Protein AF-A0AAW5EJX7-F1 (afdb_monomer)

Radius of gyration: 18.9 Å; Cα contacts (8 Å, |Δi|>4): 144; chains: 1; bounding box: 43×37×49 Å

Solvent-accessible surface area (backbone atoms only — not comparable to full-atom values): 7940 Å² total; per-residue (Å²): 114,69,68,69,36,50,54,50,26,53,48,35,67,78,72,42,76,84,73,61,30,37,27,33,76,51,91,98,44,72,47,83,70,46,49,65,70,57,54,54,20,40,54,75,70,67,54,94,73,79,66,63,44,72,47,91,62,56,75,65,59,53,53,48,51,51,51,51,54,60,69,68,42,93,81,65,39,64,53,58,49,21,50,54,54,50,51,50,31,65,76,67,71,45,52,67,61,57,49,14,64,74,72,74,48,54,46,66,57,53,53,56,36,46,50,52,75,74,47,57,72,70,58,40,52,33,37,51,70,65,77,37,73,98,115

Nearest PDB structures (foldseek):
  6t1f-assembly2_D  TM=6.715E-01  e=6.940E-10  Caulobacter vibrioides NA1000
  7o0n-assembly1_B  TM=4.732E-01  e=3.198E-11  Myxococcus xanthus DK 1622
  7bnk-assembly1_B  TM=4.693E-01  e=6.618E-11  Myxococcus xanthus DK 1622
  7bnr-assembly1_A  TM=4.696E-01  e=1.370E-10  Myxococcus xanthus DK 1622
  6sdk-assembly1_B  TM=4.792E-01  e=5.867E-10  Bacillus subtilis subsp. subtilis str. 168

Organism: Campylobacter jejuni (NCBI:txid197)

Secondary structure (DSSP, 8-state):
-HHHHHHHHHHHHHH--SSPEEEEEETTEEEEEE-HHHHHHHHHTT-S---EEEE-S-HHHHHHHHHHHHHT-TT--HHHHHHHHHHHHHHHT--HHHHHHHTT--HHHHHHHHHGGGS-HHHHHHHHTTSS---

pLDDT: mean 80.51, std 9.1, range [55.78, 93.25]

Mean predicted aligned error: 12.68 Å

InterPro domains:
  IPR003115 ParB-like, N-terminal domain [PF02195] (1-71)
  IPR003115 ParB-like, N-terminal domain [SM00470] (1-71)
  IPR004437 ParB/RepB/Spo0J partition protein [TIGR00180] (2-133)
  IPR036086 ParB/Sulfiredoxin superfamily [SSF110849] (2-116)
  IPR041468 ParB/Spo0J, HTH domain [PF17762] (74-135)
  IPR050336 Chromosome-partitioning and nucleoid occlusion protein [PTHR33375] (1-134)

Structure (mmCIF, N/CA/C/O backbone):
data_AF-A0AAW5EJX7-F1
#
_entry.id   AF-A0AAW5EJX7-F1
#
loop_
_atom_site.group_PDB
_atom_site.id
_atom_site.type_symbol
_atom_site.label_atom_id
_atom_site.label_alt_id
_atom_site.label_comp_id
_atom_site.label_asym_id
_atom_site.label_entity_id
_atom_site.label_seq_id
_atom_site.pdbx_PDB_ins_code
_atom_site.Cartn_x
_atom_site.Cartn_y
_atom_site.Cartn_z
_atom_site.occupancy
_atom_site.B_iso_or_equiv
_atom_site.auth_seq_id
_atom_site.auth_comp_id
_atom_site.auth_asym_id
_atom_site.auth_atom_id
_atom_site.pdbx_PDB_model_num
ATOM 1 N N . ASP A 1 1 ? -9.937 -12.863 5.102 1.00 69.69 1 ASP A N 1
ATOM 2 C CA . ASP A 1 1 ? -10.442 -13.929 5.990 1.00 69.69 1 ASP A CA 1
ATOM 3 C C . ASP A 1 1 ? -11.503 -13.422 6.941 1.00 69.69 1 ASP A C 1
ATOM 5 O O . ASP A 1 1 ? -11.196 -12.678 7.867 1.00 69.69 1 ASP A O 1
ATOM 9 N N . GLU A 1 2 ? -12.754 -13.807 6.695 1.00 76.56 2 GLU A N 1
ATOM 10 C CA . GLU A 1 2 ? -13.899 -13.465 7.551 1.00 76.56 2 GLU A CA 1
ATOM 11 C C . GLU A 1 2 ? -13.805 -14.096 8.946 1.00 76.56 2 GLU A C 1
ATOM 13 O O . GLU A 1 2 ? -14.160 -13.452 9.928 1.00 76.56 2 GLU A O 1
ATOM 18 N N . ALA A 1 3 ? -13.266 -15.315 9.064 1.00 82.19 3 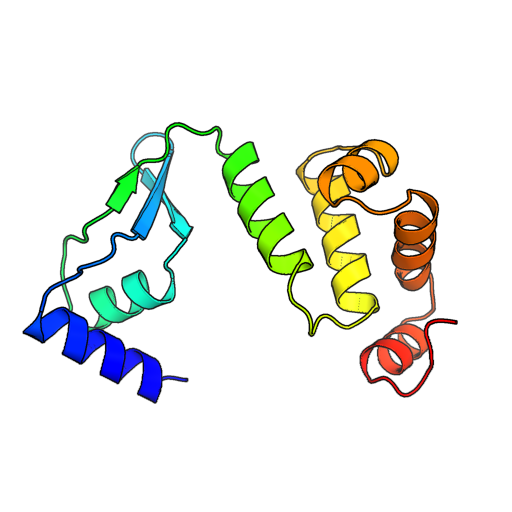ALA A N 1
ATOM 19 C CA . ALA A 1 3 ? -13.111 -15.998 10.352 1.00 82.19 3 ALA A CA 1
ATOM 20 C C . ALA A 1 3 ? -12.251 -15.182 11.336 1.00 82.19 3 ALA A C 1
ATOM 22 O O . ALA A 1 3 ? -12.686 -14.867 12.442 1.00 82.19 3 ALA A O 1
ATOM 23 N N . ALA A 1 4 ? -11.081 -14.725 10.881 1.00 81.81 4 ALA A N 1
ATOM 24 C CA . ALA A 1 4 ? -10.172 -13.894 11.671 1.00 81.81 4 ALA A CA 1
ATOM 25 C C . ALA A 1 4 ? -10.715 -12.474 11.941 1.00 81.81 4 ALA A C 1
ATOM 27 O O . ALA A 1 4 ? -10.196 -11.756 12.795 1.00 81.81 4 ALA A O 1
ATOM 28 N N . LEU A 1 5 ? -11.720 -12.024 11.184 1.00 86.12 5 LEU A N 1
ATOM 29 C CA . LEU A 1 5 ? -12.408 -10.755 11.424 1.00 86.12 5 LEU A CA 1
ATOM 30 C C . LEU A 1 5 ? -13.489 -10.915 12.506 1.00 86.12 5 LEU A C 1
ATOM 32 O O . LEU A 1 5 ? -13.604 -10.058 13.380 1.00 86.12 5 LEU A O 1
ATOM 36 N N . ASN A 1 6 ? -14.223 -12.030 12.485 1.00 85.75 6 ASN A N 1
ATOM 37 C CA . ASN A 1 6 ? -15.228 -12.374 13.493 1.00 85.75 6 ASN A CA 1
ATOM 38 C C . ASN A 1 6 ? -14.605 -12.660 14.864 1.00 85.75 6 ASN A C 1
ATOM 40 O O . ASN A 1 6 ? -15.137 -12.215 15.879 1.00 85.75 6 ASN A O 1
ATOM 44 N N . GLU A 1 7 ? -13.452 -13.330 14.916 1.00 86.12 7 GLU A N 1
ATOM 45 C CA . GLU A 1 7 ? -12.694 -13.490 16.166 1.00 86.12 7 GLU A CA 1
ATOM 46 C C . GLU A 1 7 ? -12.286 -12.138 16.760 1.00 86.12 7 GLU A C 1
ATOM 48 O O . GLU A 1 7 ? -12.462 -11.900 17.956 1.00 86.12 7 GLU A O 1
ATOM 53 N N . LEU A 1 8 ? -11.808 -11.217 15.916 1.00 85.12 8 LEU A N 1
ATOM 54 C CA . LEU A 1 8 ? -11.455 -9.866 16.345 1.00 85.12 8 LEU A CA 1
ATOM 55 C C . LEU A 1 8 ? -12.686 -9.092 16.841 1.00 85.12 8 LEU A C 1
ATOM 57 O O . LEU A 1 8 ? -12.601 -8.400 17.852 1.00 85.12 8 LEU A O 1
ATOM 61 N N . ALA A 1 9 ? -13.835 -9.231 16.175 1.00 87.31 9 ALA A N 1
ATOM 62 C CA . ALA A 1 9 ? -15.093 -8.635 16.621 1.00 87.31 9 ALA A CA 1
ATOM 63 C C . ALA A 1 9 ? -15.524 -9.183 17.992 1.00 87.31 9 ALA A C 1
ATOM 65 O O . ALA A 1 9 ? -15.842 -8.409 18.892 1.00 87.31 9 ALA A O 1
ATOM 66 N N . ASN A 1 10 ? -15.456 -10.499 18.200 1.00 88.00 10 ASN A N 1
ATOM 67 C CA . ASN A 1 10 ? -15.764 -11.110 19.495 1.00 88.00 10 ASN A CA 1
ATOM 68 C C . ASN A 1 10 ? -14.811 -10.621 20.595 1.00 88.00 10 ASN A C 1
ATOM 70 O O . ASN A 1 10 ? -15.260 -10.250 21.676 1.00 88.00 10 ASN A O 1
ATOM 74 N N . SER A 1 11 ? -13.514 -10.516 20.301 1.00 87.31 11 SER A N 1
ATOM 75 C CA . SER A 1 11 ? -12.527 -9.961 21.234 1.00 87.31 11 SER A CA 1
ATOM 76 C C . SER A 1 11 ? -12.827 -8.499 21.605 1.00 87.31 11 SER A C 1
ATOM 78 O O . SER A 1 11 ? -12.822 -8.144 22.784 1.00 87.31 11 SER A O 1
ATOM 80 N N . ILE A 1 12 ? -13.175 -7.658 20.621 1.00 86.56 12 ILE A N 1
ATOM 81 C CA . ILE A 1 12 ? -13.560 -6.250 20.837 1.00 86.56 12 ILE A CA 1
ATOM 82 C C . ILE A 1 12 ? -14.877 -6.134 21.622 1.00 86.56 12 ILE A C 1
ATOM 84 O O . ILE A 1 12 ? -15.093 -5.144 22.329 1.00 86.56 12 ILE A O 1
ATOM 88 N N . LYS A 1 13 ? -15.776 -7.114 21.501 1.00 85.62 13 LYS A N 1
ATOM 89 C CA . LYS A 1 13 ? -17.028 -7.168 22.261 1.00 85.62 13 LYS A CA 1
ATOM 90 C C . LYS A 1 13 ? -16.778 -7.460 23.742 1.00 85.62 13 LYS A C 1
ATOM 92 O O . LYS A 1 13 ? -17.343 -6.760 24.575 1.00 85.62 13 LYS A O 1
ATOM 97 N N . GLU A 1 14 ? -15.925 -8.438 24.043 1.00 83.75 14 GLU A N 1
ATOM 98 C CA . GLU A 1 14 ? -15.617 -8.883 25.411 1.00 83.75 14 GLU A CA 1
ATOM 99 C C . GLU A 1 14 ? -14.707 -7.904 26.166 1.00 83.75 14 GLU A C 1
ATOM 101 O O . GLU A 1 14 ? -14.970 -7.559 27.316 1.00 83.75 14 GLU A O 1
ATOM 106 N N . HIS A 1 15 ? -13.640 -7.423 25.523 1.00 80.88 15 HIS A N 1
ATOM 107 C CA . HIS A 1 15 ? -12.594 -6.635 26.189 1.00 80.88 15 HIS A CA 1
ATOM 108 C C . HIS A 1 15 ? -12.574 -5.157 25.788 1.00 80.88 15 HIS A C 1
ATOM 110 O O . HIS A 1 15 ? -11.797 -4.373 26.333 1.00 80.88 15 HIS A O 1
ATOM 116 N N . GLY A 1 16 ? -13.426 -4.754 24.844 1.00 80.25 16 GLY A N 1
ATOM 117 C CA . GLY A 1 16 ? -13.366 -3.425 24.248 1.00 80.25 16 GLY A CA 1
ATOM 118 C C . GLY A 1 16 ? -12.223 -3.282 23.239 1.00 80.25 16 GLY A C 1
ATOM 119 O O . GLY A 1 16 ? -11.405 -4.178 23.026 1.00 80.25 16 GLY A O 1
ATOM 120 N N . LEU A 1 17 ? -12.170 -2.126 22.573 1.00 81.69 17 LEU A N 1
ATOM 121 C CA . LEU A 1 17 ? -11.086 -1.819 21.646 1.00 81.69 17 LEU A CA 1
ATOM 122 C C . LEU A 1 17 ? -9.871 -1.313 22.434 1.00 81.69 17 LEU A C 1
ATOM 124 O O . LEU A 1 17 ? -9.788 -0.131 22.752 1.00 81.69 17 LEU A O 1
ATOM 128 N N . ILE A 1 18 ? -8.937 -2.214 22.739 1.00 76.56 18 ILE A N 1
ATOM 129 C CA . ILE A 1 18 ? -7.720 -1.892 23.506 1.00 76.56 18 ILE A CA 1
ATOM 130 C C . ILE A 1 18 ? -6.790 -0.979 22.701 1.00 76.56 18 ILE A C 1
ATOM 132 O O . ILE A 1 18 ? -6.240 -0.019 23.235 1.00 76.56 18 ILE A O 1
ATOM 136 N N . GLN A 1 19 ? -6.615 -1.275 21.407 1.00 71.00 19 GLN A N 1
ATOM 137 C CA . GLN A 1 19 ? -5.755 -0.488 20.530 1.00 71.00 19 GLN A CA 1
ATOM 138 C C . GLN A 1 19 ? -6.597 0.379 19.581 1.00 71.00 19 GLN A C 1
ATOM 140 O O . GLN A 1 19 ? -7.274 -0.175 18.708 1.00 71.00 19 GLN A O 1
ATOM 145 N N . PRO A 1 20 ? -6.550 1.715 19.713 1.00 79.12 20 PRO A N 1
ATOM 146 C CA . PRO A 1 20 ? -7.306 2.623 18.856 1.00 79.12 20 PRO A CA 1
ATOM 147 C C . PRO A 1 20 ? -6.904 2.527 17.381 1.00 79.12 20 PRO A C 1
ATOM 149 O O . PRO A 1 20 ? -5.820 2.049 17.028 1.00 79.12 20 PRO A O 1
ATOM 152 N N . ILE A 1 21 ? -7.805 2.986 16.512 1.00 83.25 21 ILE A N 1
ATOM 153 C CA . ILE A 1 21 ? -7.503 3.225 15.095 1.00 83.25 21 ILE A CA 1
ATOM 154 C C . ILE A 1 21 ? -6.796 4.572 14.924 1.00 83.25 21 ILE A C 1
ATOM 156 O O . ILE A 1 21 ? -6.927 5.452 15.772 1.00 83.25 21 ILE A O 1
ATOM 160 N N . ILE A 1 22 ? -6.054 4.747 13.834 1.00 79.38 22 ILE A N 1
ATOM 161 C CA . ILE A 1 22 ? -5.433 6.034 13.507 1.00 79.38 22 ILE A CA 1
ATOM 162 C C . ILE A 1 22 ? -6.256 6.672 12.403 1.00 79.38 22 ILE A C 1
ATOM 164 O O . ILE A 1 22 ? -6.482 6.058 11.355 1.00 79.38 22 ILE A O 1
ATOM 168 N N . VAL A 1 23 ? -6.699 7.898 12.645 1.00 81.50 23 VAL A N 1
ATOM 169 C CA . VAL A 1 23 ? -7.473 8.684 11.694 1.00 81.50 23 VAL A CA 1
ATOM 170 C C . VAL A 1 23 ? -6.832 10.043 11.484 1.00 81.50 23 VAL A C 1
ATOM 172 O O . VAL A 1 23 ? -6.131 10.561 12.349 1.00 81.50 23 VAL A O 1
ATOM 175 N N . LEU A 1 24 ? -7.103 10.637 10.336 1.00 79.44 24 LEU A N 1
ATOM 176 C CA 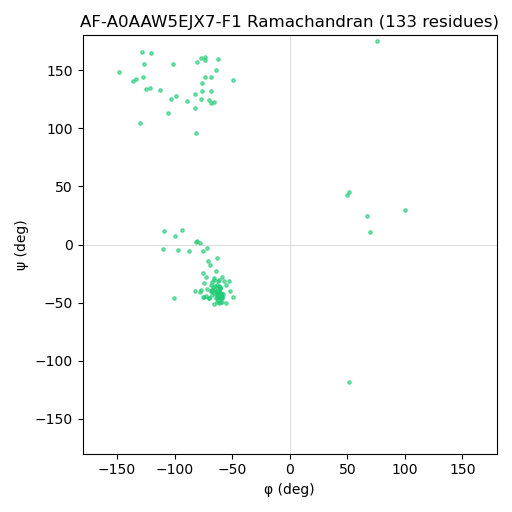. LEU A 1 24 ? -6.731 12.003 10.022 1.00 79.44 24 LEU A CA 1
ATOM 177 C C . LEU A 1 24 ? -7.981 12.856 9.894 1.00 79.44 24 LEU A C 1
ATOM 179 O O . LEU A 1 24 ? -8.928 12.470 9.209 1.00 79.44 24 LEU A O 1
ATOM 183 N N . LYS A 1 25 ? -7.979 14.023 10.534 1.00 80.00 25 LYS A N 1
ATOM 184 C CA . LYS A 1 25 ? -9.075 14.979 10.414 1.00 80.00 25 LYS A CA 1
ATOM 185 C C . LYS A 1 25 ? -8.980 15.724 9.082 1.00 80.00 25 LYS A C 1
ATOM 187 O O . LYS A 1 25 ? -7.968 16.353 8.792 1.00 80.00 25 LYS A O 1
ATOM 192 N N . LYS A 1 26 ? -10.055 15.689 8.295 1.00 79.12 26 LYS A N 1
ATOM 193 C CA . LYS A 1 26 ? -10.210 16.448 7.050 1.00 79.12 26 LYS A CA 1
ATOM 194 C C . LYS A 1 26 ? -11.546 17.175 7.062 1.00 79.12 26 LYS A C 1
ATOM 196 O O . LYS A 1 26 ? -12.593 16.561 6.845 1.00 79.12 26 LYS A O 1
ATOM 201 N N . ASN A 1 27 ? -11.503 18.486 7.290 1.00 82.50 27 ASN A N 1
ATOM 202 C CA . ASN A 1 27 ? -12.691 19.324 7.479 1.00 82.50 27 ASN A CA 1
ATOM 203 C C . ASN A 1 27 ? -13.615 18.716 8.561 1.00 82.50 27 ASN A C 1
ATOM 205 O O . ASN A 1 27 ? -13.168 18.525 9.695 1.00 82.50 27 ASN A O 1
ATOM 209 N N . ASP A 1 28 ? -14.847 18.352 8.188 1.00 85.69 28 ASP A N 1
ATOM 210 C CA . ASP A 1 28 ? -15.860 17.712 9.046 1.00 85.69 28 ASP A CA 1
ATOM 211 C C . ASP A 1 28 ? -15.858 16.173 8.972 1.00 85.69 28 ASP A C 1
ATOM 213 O O . ASP A 1 28 ? -16.790 15.512 9.425 1.00 85.69 28 ASP A O 1
ATOM 217 N N . SER A 1 29 ? -14.821 15.576 8.383 1.00 85.81 29 SER A N 1
ATOM 218 C CA . SER A 1 29 ? -14.706 14.128 8.190 1.00 85.81 29 SER A CA 1
ATOM 219 C C . SER A 1 29 ? -13.376 13.578 8.703 1.00 85.81 29 SER A C 1
ATOM 221 O O . SER A 1 29 ? -12.426 14.323 8.955 1.00 85.81 29 SER A O 1
ATOM 223 N N . PHE A 1 30 ? -13.303 12.256 8.847 1.00 83.62 30 PHE A N 1
ATOM 224 C CA . PHE A 1 30 ? -12.087 11.548 9.229 1.00 83.62 30 PHE A CA 1
ATOM 225 C C . PHE A 1 30 ? -11.704 10.533 8.158 1.00 83.62 30 PHE A C 1
ATOM 227 O O . PHE A 1 30 ? -12.544 9.769 7.684 1.00 83.62 30 PHE A O 1
ATOM 234 N N . ILE A 1 31 ? -10.424 10.506 7.802 1.00 81.75 31 ILE A N 1
ATOM 235 C CA . ILE A 1 31 ? -9.848 9.503 6.909 1.00 81.75 31 ILE A CA 1
ATOM 236 C C . ILE A 1 31 ? -9.161 8.449 7.766 1.00 81.75 31 ILE A C 1
ATOM 238 O O . ILE A 1 31 ? -8.330 8.781 8.609 1.00 81.75 31 ILE A O 1
ATOM 242 N N . LEU A 1 32 ? -9.489 7.177 7.549 1.00 81.44 32 LEU A N 1
ATOM 243 C CA . LEU A 1 32 ? -8.789 6.070 8.190 1.00 81.44 32 LEU A CA 1
ATOM 244 C C . LEU A 1 32 ? -7.372 5.955 7.614 1.00 81.44 32 LEU A C 1
ATOM 246 O O . LEU A 1 32 ? -7.205 5.790 6.409 1.00 81.44 32 LEU A O 1
ATOM 250 N N . VAL A 1 33 ? -6.372 6.000 8.489 1.00 76.94 33 VAL A N 1
ATOM 251 C CA . VAL A 1 33 ? -4.956 5.843 8.130 1.00 76.94 33 VAL A CA 1
ATOM 252 C C . VAL A 1 33 ? -4.487 4.429 8.438 1.00 76.94 33 VAL A C 1
ATOM 254 O O . VAL A 1 33 ? -3.851 3.793 7.608 1.00 76.94 33 VAL A O 1
ATOM 257 N N . ALA A 1 34 ? -4.830 3.914 9.622 1.00 74.56 34 ALA A N 1
ATOM 258 C CA . ALA A 1 34 ? -4.439 2.574 10.040 1.00 74.56 34 ALA A CA 1
ATOM 259 C C . ALA A 1 34 ? -5.491 1.931 10.947 1.00 74.56 34 ALA A C 1
ATOM 261 O O . ALA A 1 34 ? -6.158 2.597 11.743 1.00 74.56 34 ALA A O 1
ATOM 262 N N . GLY A 1 35 ? -5.595 0.602 10.862 1.00 84.00 35 GLY A N 1
ATOM 263 C CA . GLY A 1 35 ? -6.526 -0.186 11.673 1.00 84.00 35 GLY A CA 1
ATOM 264 C C . GLY A 1 35 ? -7.813 -0.594 10.954 1.00 84.00 35 GLY A C 1
ATOM 265 O O . GLY A 1 35 ? -8.833 -0.795 11.609 1.00 84.00 35 GLY A O 1
ATOM 266 N N . GLU A 1 36 ? -7.775 -0.777 9.632 1.00 85.88 36 GLU A N 1
ATOM 267 C CA . GLU A 1 36 ? -8.930 -1.187 8.814 1.00 85.88 36 GLU A CA 1
ATOM 268 C C . GLU A 1 36 ? -9.669 -2.411 9.372 1.00 85.88 36 GLU A C 1
ATOM 270 O O . GLU A 1 36 ? -10.893 -2.404 9.492 1.00 85.88 36 GLU A O 1
ATOM 275 N N . ARG A 1 37 ? -8.934 -3.447 9.793 1.00 89.38 37 ARG A N 1
ATOM 276 C CA . ARG A 1 37 ? -9.533 -4.658 10.378 1.00 89.38 37 ARG A CA 1
ATOM 277 C C . ARG A 1 37 ? -10.315 -4.366 11.659 1.00 89.38 37 ARG A C 1
ATOM 279 O O . ARG A 1 37 ? -11.353 -4.980 11.880 1.00 89.38 37 ARG A O 1
ATOM 286 N N . ARG A 1 38 ? -9.846 -3.421 12.483 1.00 88.38 38 ARG A N 1
ATOM 287 C CA . ARG A 1 38 ? -10.550 -2.987 13.699 1.00 88.38 38 ARG A CA 1
ATOM 288 C C . ARG A 1 38 ? -11.795 -2.205 13.328 1.00 88.38 38 ARG A C 1
ATOM 290 O O . ARG A 1 38 ? -12.854 -2.517 13.854 1.00 88.38 38 ARG A O 1
ATOM 297 N N . LEU A 1 39 ? -11.700 -1.263 12.386 1.00 89.00 39 LEU A N 1
ATOM 298 C CA . LEU A 1 39 ? -12.865 -0.516 11.908 1.00 89.00 39 LEU A CA 1
ATOM 299 C C . LEU A 1 39 ? -13.956 -1.470 11.402 1.00 89.00 39 LEU A C 1
ATOM 301 O O . LEU A 1 39 ? -15.084 -1.409 11.882 1.00 89.00 39 LEU A O 1
ATOM 305 N N . ARG A 1 40 ? -13.598 -2.420 10.529 1.00 89.00 40 ARG A N 1
ATOM 306 C CA . ARG A 1 40 ? -14.524 -3.439 10.010 1.00 89.00 40 ARG A CA 1
ATOM 307 C C . ARG A 1 40 ? -15.105 -4.328 11.113 1.00 89.00 40 ARG A C 1
ATOM 309 O O . ARG A 1 40 ? -16.311 -4.540 11.149 1.00 89.00 40 ARG A O 1
ATOM 316 N N . ALA A 1 41 ? -14.286 -4.811 12.047 1.00 89.06 41 ALA A N 1
ATOM 317 C CA . ALA A 1 41 ? -14.772 -5.604 13.180 1.00 89.06 41 ALA A CA 1
ATOM 318 C C . ALA A 1 41 ? -15.754 -4.811 14.063 1.00 89.06 41 ALA A C 1
ATOM 320 O O . ALA A 1 41 ? -16.743 -5.354 14.543 1.00 89.06 41 ALA A O 1
ATOM 321 N N . THR A 1 42 ? -15.523 -3.509 14.235 1.00 88.69 42 THR A N 1
ATOM 322 C CA . THR A 1 42 ? -16.402 -2.637 15.027 1.00 88.69 42 THR A CA 1
ATOM 323 C C . THR A 1 42 ? -17.712 -2.321 14.290 1.00 88.69 42 THR A C 1
ATOM 325 O O . THR A 1 42 ? -18.760 -2.235 14.928 1.00 88.69 42 THR A O 1
ATOM 328 N N . GLN A 1 43 ? -17.673 -2.229 12.954 1.00 87.31 43 GLN A N 1
ATOM 329 C CA . GLN A 1 43 ? -18.862 -2.121 12.097 1.00 87.31 43 GLN A CA 1
ATOM 330 C C . GLN A 1 43 ? -19.740 -3.376 12.176 1.00 87.31 43 GLN A C 1
ATOM 332 O O . GLN A 1 43 ? -20.955 -3.254 12.284 1.00 87.31 43 GLN A O 1
ATOM 337 N N . ILE A 1 44 ? -19.140 -4.573 12.196 1.00 87.81 44 ILE A N 1
ATOM 338 C CA . ILE A 1 44 ? -19.872 -5.843 12.371 1.00 87.81 44 ILE A CA 1
ATOM 339 C C . ILE A 1 44 ? -20.615 -5.877 13.712 1.00 87.81 44 ILE A C 1
ATOM 341 O O . ILE A 1 44 ? -21.728 -6.387 13.797 1.00 87.81 44 ILE A O 1
ATOM 345 N N . LEU A 1 45 ? -20.023 -5.298 14.759 1.00 86.75 45 LEU A N 1
ATOM 346 C CA . LEU A 1 45 ? -20.648 -5.179 16.078 1.00 86.75 45 LEU A CA 1
ATOM 347 C C . LEU A 1 45 ? -21.732 -4.090 16.151 1.00 86.75 45 LEU A C 1
ATOM 349 O O . LEU A 1 45 ? -22.360 -3.952 17.200 1.00 86.75 45 LEU A O 1
ATOM 353 N N . GLY A 1 46 ? -21.927 -3.298 15.092 1.00 87.25 46 GLY A N 1
ATOM 354 C CA . GLY A 1 46 ? -22.920 -2.224 15.047 1.00 87.25 46 GLY A CA 1
ATOM 355 C C . GLY A 1 46 ? -22.631 -1.058 15.995 1.00 87.25 46 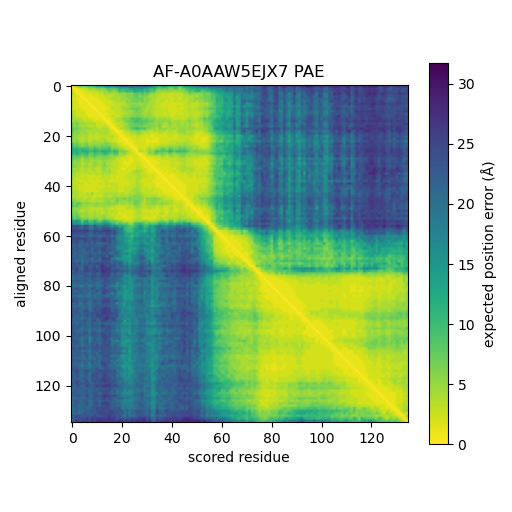GLY A C 1
ATOM 356 O O . GLY A 1 46 ? -23.565 -0.379 16.415 1.00 87.25 46 GLY A O 1
ATOM 357 N N . LYS A 1 47 ? -21.368 -0.820 16.382 1.00 84.56 47 LYS A N 1
ATOM 358 C CA . LYS A 1 47 ? -21.050 0.334 17.238 1.00 84.56 47 LYS A CA 1
ATOM 359 C C . LYS A 1 47 ? -21.054 1.623 16.422 1.00 84.56 47 LYS A C 1
ATOM 361 O O . LYS A 1 47 ? -20.385 1.710 15.397 1.00 84.56 47 LYS A O 1
ATOM 366 N N . GLU A 1 48 ? -21.729 2.642 16.945 1.00 82.94 48 GLU A N 1
ATOM 367 C CA . GLU A 1 48 ? -21.761 3.984 16.347 1.00 82.94 48 GLU A CA 1
ATOM 368 C C . GLU A 1 48 ? -20.438 4.743 16.524 1.00 82.94 48 GLU A C 1
ATOM 370 O O . GLU A 1 48 ? -20.081 5.571 15.693 1.00 82.94 48 GLU A O 1
ATOM 375 N N . ASN A 1 49 ? -19.688 4.438 17.589 1.00 84.56 49 ASN A N 1
ATOM 376 C CA . ASN A 1 49 ? -18.452 5.130 17.946 1.00 84.56 49 ASN A CA 1
ATOM 377 C C . ASN A 1 49 ? -17.293 4.143 18.139 1.00 84.56 49 ASN A C 1
ATOM 379 O O . ASN A 1 49 ? -17.469 3.044 18.675 1.00 84.56 49 ASN A O 1
ATOM 383 N N . ILE A 1 50 ? -16.089 4.564 17.746 1.00 88.00 50 ILE A N 1
ATOM 384 C CA . ILE A 1 50 ? -14.850 3.791 17.864 1.00 88.00 50 ILE A CA 1
ATOM 385 C C . ILE A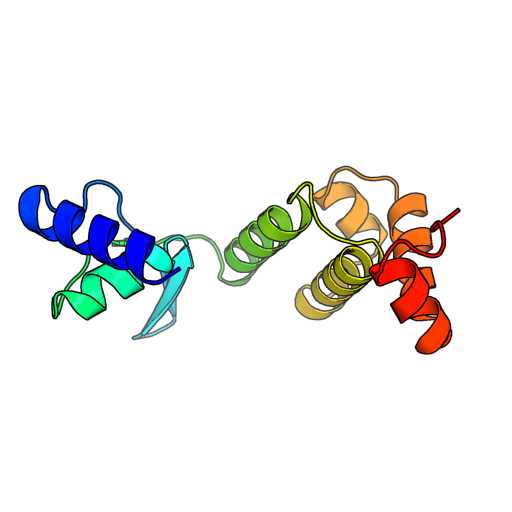 1 50 ? -13.729 4.668 18.430 1.00 88.00 50 ILE A C 1
ATOM 387 O O . ILE A 1 50 ? -13.632 5.851 18.108 1.00 88.00 50 ILE A O 1
ATOM 391 N N . LEU A 1 51 ? -12.876 4.090 19.278 1.00 84.25 51 LEU A N 1
ATOM 392 C CA . LEU A 1 51 ? -11.711 4.785 19.820 1.00 84.25 51 LEU A CA 1
ATOM 393 C C . LEU A 1 51 ? -10.691 5.035 18.698 1.00 84.25 51 LEU A C 1
ATOM 395 O O . LEU A 1 51 ? -10.211 4.088 18.068 1.00 84.25 51 LEU A O 1
ATOM 399 N N . ALA A 1 52 ? -10.347 6.301 18.474 1.00 83.44 52 ALA A N 1
ATOM 400 C CA . ALA A 1 52 ? -9.434 6.717 17.421 1.00 83.44 52 ALA A CA 1
ATOM 401 C C . ALA A 1 52 ? -8.436 7.764 17.929 1.00 83.44 52 ALA A C 1
ATOM 403 O O . ALA A 1 52 ? -8.807 8.672 18.671 1.00 83.44 52 ALA A O 1
ATOM 404 N N . PHE A 1 53 ? -7.183 7.658 17.492 1.00 78.62 53 PHE A N 1
ATOM 405 C CA . PHE A 1 53 ? -6.217 8.745 17.581 1.00 78.62 53 PHE A CA 1
ATOM 406 C C . PHE A 1 53 ? -6.304 9.595 16.322 1.00 78.62 53 PHE A C 1
ATOM 408 O O . PHE A 1 53 ? -6.142 9.083 15.212 1.00 78.62 53 PHE A O 1
ATOM 415 N N . VAL A 1 54 ? -6.543 10.891 16.508 1.00 77.12 54 VAL A N 1
ATOM 416 C CA . VAL A 1 54 ? -6.449 11.874 15.432 1.00 77.12 54 VAL A CA 1
ATOM 417 C C . VAL A 1 54 ? -4.981 12.245 15.289 1.00 77.12 54 VAL A C 1
ATOM 419 O O . VAL A 1 54 ? -4.372 12.732 16.236 1.00 77.12 54 VAL A O 1
ATOM 422 N N . SER A 1 55 ? -4.401 11.958 14.132 1.00 67.06 55 SER A N 1
ATOM 423 C CA . SER A 1 55 ? -3.042 12.376 13.827 1.00 67.06 55 SER A CA 1
ATOM 424 C C . SER A 1 55 ? -3.038 13.823 13.338 1.00 67.06 55 SER A 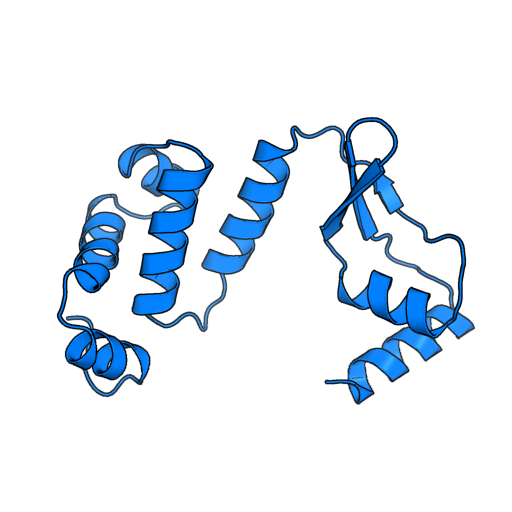C 1
ATOM 426 O O . SER A 1 55 ? -3.776 14.163 12.413 1.00 67.06 55 SER A O 1
ATOM 428 N N . ASP A 1 56 ? -2.173 14.641 13.939 1.00 60.66 56 ASP A N 1
ATOM 429 C CA . ASP A 1 56 ? -1.895 16.030 13.538 1.00 60.66 56 ASP A CA 1
ATOM 430 C C . ASP A 1 56 ? -0.924 16.125 12.346 1.00 60.66 56 ASP A C 1
ATOM 432 O O . ASP A 1 56 ? -0.499 17.209 11.953 1.00 60.66 56 ASP A O 1
ATOM 436 N N . SER A 1 57 ? -0.509 14.982 11.793 1.00 55.78 57 SER A N 1
ATOM 437 C CA . SER A 1 57 ? 0.399 14.932 10.646 1.00 55.78 57 SER A CA 1
ATOM 438 C C . SER A 1 57 ? -0.358 15.283 9.366 1.00 55.78 57 SER A C 1
ATOM 440 O O . SER A 1 57 ? -1.475 14.810 9.184 1.00 55.78 57 SER A O 1
ATOM 442 N N . ASP A 1 58 ? 0.242 16.066 8.464 1.00 62.06 58 ASP A N 1
ATOM 443 C CA . ASP A 1 58 ? -0.356 16.388 7.161 1.00 62.06 58 ASP A CA 1
ATOM 444 C C . ASP A 1 58 ? -0.857 15.125 6.431 1.00 62.06 58 ASP A C 1
ATOM 446 O O . ASP A 1 58 ? -0.209 14.076 6.450 1.00 62.06 58 ASP A O 1
ATOM 450 N N . GLU A 1 59 ? -2.006 15.221 5.750 1.00 57.28 59 GLU A N 1
ATOM 451 C CA . GLU A 1 59 ? -2.644 14.110 5.013 1.00 57.28 59 GLU A CA 1
ATOM 452 C C . GLU A 1 59 ? -1.695 13.431 4.016 1.00 57.28 59 GLU A C 1
ATOM 454 O O . GLU A 1 59 ? -1.775 12.222 3.786 1.00 57.28 59 GLU A O 1
ATOM 459 N N . SER A 1 60 ? -0.765 14.206 3.463 1.00 56.84 60 SER A N 1
ATOM 460 C CA . SER A 1 60 ? 0.343 13.725 2.645 1.00 56.84 60 SER A CA 1
ATOM 461 C C . SER A 1 60 ? 1.262 12.788 3.428 1.00 56.84 60 SER A C 1
ATOM 463 O O . SER A 1 60 ? 1.494 11.667 2.995 1.00 56.84 60 SER A O 1
ATOM 465 N N . LYS A 1 61 ? 1.713 13.188 4.616 1.00 62.16 61 LYS A N 1
ATOM 466 C CA . LYS A 1 61 ? 2.694 12.451 5.421 1.00 62.16 61 LYS A CA 1
ATOM 467 C C . LYS A 1 61 ? 2.159 11.118 5.953 1.00 62.16 61 LYS A C 1
ATOM 469 O O . LYS A 1 61 ? 2.903 10.152 6.08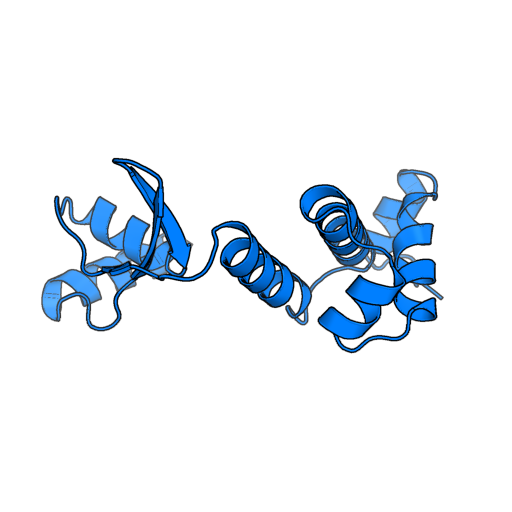1 1.00 62.16 61 LYS A O 1
ATOM 474 N N . LEU A 1 62 ? 0.860 11.028 6.238 1.00 61.91 62 LEU A N 1
ATOM 475 C CA . LEU A 1 62 ? 0.243 9.763 6.660 1.00 61.91 62 LEU A CA 1
ATOM 476 C C . LEU A 1 62 ? -0.002 8.798 5.505 1.00 61.91 62 LEU A C 1
ATOM 478 O O . LEU A 1 62 ? 0.221 7.598 5.670 1.00 61.91 62 LEU A O 1
ATOM 482 N N . ARG A 1 63 ? -0.421 9.295 4.332 1.00 58.94 63 ARG A N 1
ATOM 483 C CA . ARG A 1 63 ? -0.441 8.444 3.135 1.00 58.94 63 ARG A CA 1
ATOM 484 C C . ARG A 1 63 ? 0.970 7.993 2.764 1.00 58.94 63 ARG A C 1
ATOM 486 O O . ARG A 1 63 ? 1.129 6.870 2.300 1.00 58.94 63 ARG A O 1
ATOM 493 N N . GLU A 1 64 ? 1.973 8.841 2.976 1.00 63.59 64 GLU A N 1
ATOM 494 C CA . GLU A 1 64 ? 3.371 8.545 2.663 1.00 63.59 64 GLU A CA 1
ATOM 495 C C . GLU A 1 64 ? 3.840 7.374 3.526 1.00 63.59 64 GLU A C 1
ATOM 497 O O . GLU A 1 64 ? 4.290 6.361 2.999 1.00 63.59 64 GLU A O 1
ATOM 502 N N . LEU A 1 65 ? 3.593 7.445 4.836 1.00 64.94 65 LEU A N 1
ATOM 503 C CA . LEU A 1 65 ? 3.888 6.364 5.776 1.00 64.94 65 LEU A CA 1
ATOM 504 C C . LEU A 1 65 ? 3.160 5.051 5.450 1.00 64.94 65 LEU A C 1
ATOM 506 O O . LEU A 1 65 ? 3.783 3.993 5.501 1.00 64.94 65 LEU A O 1
ATOM 510 N N . ALA A 1 66 ? 1.877 5.097 5.083 1.00 65.31 66 ALA A N 1
ATOM 511 C CA . ALA A 1 66 ? 1.117 3.894 4.725 1.00 65.31 66 ALA A CA 1
ATOM 512 C C . ALA A 1 66 ? 1.627 3.233 3.427 1.00 65.31 66 ALA A C 1
ATOM 514 O O . ALA A 1 66 ? 1.657 2.007 3.309 1.00 65.31 66 ALA A O 1
ATOM 515 N N . LEU A 1 67 ? 2.059 4.033 2.447 1.00 65.56 67 LEU A N 1
ATOM 516 C CA . LEU A 1 67 ? 2.661 3.528 1.210 1.00 65.56 67 LEU A CA 1
ATOM 517 C C . LEU A 1 67 ? 4.070 2.967 1.450 1.00 65.56 67 LEU A C 1
ATOM 519 O O . LEU A 1 67 ? 4.406 1.922 0.893 1.00 65.56 67 LEU A O 1
ATOM 523 N N . ILE A 1 68 ? 4.864 3.603 2.316 1.00 68.12 68 ILE A N 1
ATOM 524 C CA . ILE A 1 68 ? 6.173 3.085 2.739 1.00 68.12 68 ILE A CA 1
ATOM 525 C C . ILE A 1 68 ? 6.015 1.738 3.456 1.00 68.12 68 ILE A C 1
ATOM 527 O O . ILE A 1 68 ? 6.747 0.802 3.139 1.00 68.12 68 ILE A O 1
ATOM 531 N N . GLU A 1 69 ? 5.048 1.605 4.371 1.00 70.25 69 GLU A N 1
ATOM 532 C CA . GLU A 1 69 ? 4.750 0.329 5.041 1.00 70.25 69 GLU A CA 1
ATOM 533 C C . GLU A 1 69 ? 4.386 -0.763 4.022 1.00 70.25 69 GLU A C 1
ATOM 535 O O . GLU A 1 69 ? 4.909 -1.876 4.087 1.00 70.25 69 GLU A O 1
ATOM 540 N N . ASN A 1 70 ? 3.546 -0.435 3.032 1.00 68.56 70 ASN A N 1
ATOM 541 C CA . ASN A 1 70 ? 3.184 -1.371 1.968 1.00 68.56 70 ASN A CA 1
ATOM 542 C C . ASN A 1 70 ? 4.405 -1.842 1.168 1.00 68.56 70 ASN A C 1
ATOM 544 O O . ASN A 1 70 ? 4.518 -3.037 0.910 1.00 68.56 70 ASN A O 1
ATOM 548 N N . ILE A 1 71 ? 5.328 -0.940 0.822 1.00 67.88 71 ILE A N 1
ATOM 549 C CA . ILE A 1 71 ? 6.572 -1.252 0.094 1.00 67.88 71 ILE A CA 1
ATOM 550 C C . ILE A 1 71 ? 7.529 -2.124 0.914 1.00 67.88 71 ILE A C 1
ATOM 552 O O . ILE A 1 71 ? 8.280 -2.914 0.346 1.00 67.88 71 ILE A O 1
ATOM 556 N N . GLN A 1 72 ? 7.517 -1.995 2.241 1.00 66.12 72 GLN A N 1
ATOM 557 C CA . GLN A 1 72 ? 8.359 -2.793 3.136 1.00 66.12 72 GLN A CA 1
ATOM 558 C C . GLN A 1 72 ? 7.830 -4.218 3.365 1.00 66.12 72 GLN A C 1
ATOM 560 O O . GLN A 1 72 ? 8.450 -4.991 4.095 1.00 66.12 72 GLN A O 1
ATOM 565 N N . ARG A 1 73 ? 6.716 -4.608 2.731 1.00 71.19 73 ARG A N 1
ATOM 566 C CA . ARG A 1 73 ? 6.235 -5.992 2.769 1.00 71.19 73 ARG A CA 1
ATOM 567 C C . ARG A 1 73 ? 7.210 -6.925 2.055 1.00 71.19 73 ARG A C 1
ATOM 569 O O . ARG A 1 73 ? 7.443 -6.799 0.857 1.00 71.19 73 ARG A O 1
ATOM 576 N N . GLU A 1 74 ? 7.689 -7.934 2.779 1.00 59.41 74 GLU A N 1
ATOM 577 C CA . GLU A 1 74 ? 8.677 -8.912 2.294 1.00 59.41 74 GLU A CA 1
ATOM 578 C C . GLU A 1 74 ? 8.203 -9.777 1.105 1.00 59.41 74 GLU A C 1
ATOM 580 O O . GLU A 1 74 ? 9.024 -10.432 0.472 1.00 59.41 74 GLU A O 1
ATOM 585 N N . ASN A 1 75 ? 6.908 -9.757 0.763 1.00 66.75 75 ASN A N 1
ATOM 586 C CA . ASN A 1 75 ? 6.303 -10.618 -0.264 1.00 66.75 75 ASN A CA 1
ATOM 587 C C . ASN A 1 75 ? 5.873 -9.889 -1.552 1.00 66.75 75 ASN A C 1
ATOM 589 O O . ASN A 1 75 ? 5.136 -10.473 -2.345 1.00 66.75 75 ASN A O 1
ATOM 593 N N . LEU A 1 76 ? 6.269 -8.631 -1.768 1.00 75.44 76 LEU A N 1
ATOM 594 C CA . LEU A 1 76 ? 5.933 -7.932 -3.015 1.00 75.44 76 LEU A CA 1
ATOM 595 C C . LEU A 1 76 ? 6.668 -8.545 -4.207 1.00 75.44 76 LEU A C 1
ATOM 597 O O . LEU A 1 76 ? 7.890 -8.725 -4.173 1.00 75.44 76 LEU A O 1
ATOM 601 N N . ASN A 1 77 ? 5.937 -8.814 -5.289 1.00 85.62 77 ASN A N 1
ATOM 602 C CA . ASN A 1 77 ? 6.579 -9.196 -6.540 1.00 85.62 77 ASN A CA 1
ATOM 603 C C . ASN A 1 77 ? 7.248 -7.967 -7.206 1.00 85.62 77 ASN A C 1
ATOM 605 O O . ASN A 1 77 ? 6.874 -6.822 -6.927 1.00 85.62 77 ASN A O 1
ATOM 609 N N . PRO A 1 78 ? 8.237 -8.161 -8.102 1.00 86.94 78 PRO A N 1
ATOM 610 C CA . PRO A 1 78 ? 8.969 -7.047 -8.713 1.00 86.94 78 PRO A CA 1
ATOM 611 C C . PRO A 1 78 ? 8.096 -6.025 -9.459 1.00 86.94 78 PRO A C 1
ATOM 613 O O . PRO A 1 78 ? 8.426 -4.841 -9.489 1.00 86.94 78 PRO A O 1
ATOM 616 N N . ILE A 1 79 ? 6.975 -6.461 -10.043 1.00 89.19 79 ILE A N 1
ATOM 617 C CA . ILE A 1 79 ? 6.048 -5.593 -10.782 1.00 89.19 79 ILE A CA 1
ATOM 618 C C . ILE A 1 79 ? 5.171 -4.780 -9.822 1.00 89.19 79 ILE A C 1
ATOM 620 O O . ILE A 1 79 ? 4.964 -3.587 -10.035 1.00 89.19 79 ILE A O 1
ATOM 624 N N . GLU A 1 80 ? 4.691 -5.377 -8.734 1.00 85.12 80 GLU A N 1
ATOM 625 C CA . GLU A 1 80 ? 3.957 -4.682 -7.670 1.00 85.12 80 GLU A CA 1
ATOM 626 C C . GLU A 1 80 ? 4.832 -3.630 -6.988 1.00 85.12 80 GLU A C 1
ATOM 628 O O . GLU A 1 80 ? 4.380 -2.509 -6.739 1.00 85.12 80 GLU A O 1
ATOM 633 N N . LEU A 1 81 ? 6.103 -3.959 -6.742 1.00 86.12 81 LEU A N 1
ATOM 634 C CA . LEU A 1 81 ? 7.078 -3.016 -6.206 1.00 86.12 81 LEU A CA 1
ATOM 635 C C . LEU A 1 81 ? 7.299 -1.839 -7.167 1.00 86.12 81 LEU A C 1
ATOM 637 O O . LEU A 1 81 ? 7.299 -0.685 -6.740 1.00 86.12 81 LEU A O 1
ATOM 641 N N . ALA A 1 82 ? 7.432 -2.115 -8.468 1.00 89.50 82 ALA A N 1
ATOM 642 C CA . ALA A 1 82 ? 7.591 -1.083 -9.487 1.00 89.50 82 ALA A CA 1
ATOM 643 C C . ALA A 1 82 ? 6.374 -0.151 -9.579 1.00 89.50 82 ALA A C 1
ATOM 645 O O . ALA A 1 82 ? 6.544 1.068 -9.639 1.00 89.50 82 ALA A O 1
ATOM 646 N N . ASN A 1 83 ? 5.159 -0.703 -9.540 1.00 87.56 83 ASN A N 1
ATOM 647 C CA . ASN A 1 83 ? 3.930 0.093 -9.497 1.00 87.56 83 ASN A CA 1
ATOM 648 C C . ASN A 1 83 ? 3.859 0.941 -8.221 1.00 87.56 83 ASN A C 1
ATOM 650 O O . ASN A 1 83 ? 3.594 2.134 -8.303 1.00 87.56 83 ASN A O 1
ATOM 654 N N . SER A 1 84 ? 4.224 0.380 -7.066 1.00 84.56 84 SER A N 1
ATOM 655 C CA . SER A 1 84 ? 4.257 1.123 -5.798 1.00 84.56 84 SER A CA 1
ATOM 656 C C . SER A 1 84 ? 5.241 2.302 -5.835 1.00 84.56 84 SER A C 1
ATOM 658 O O . SER A 1 84 ? 4.945 3.382 -5.326 1.00 84.56 84 SER A O 1
ATOM 660 N N . TYR A 1 85 ?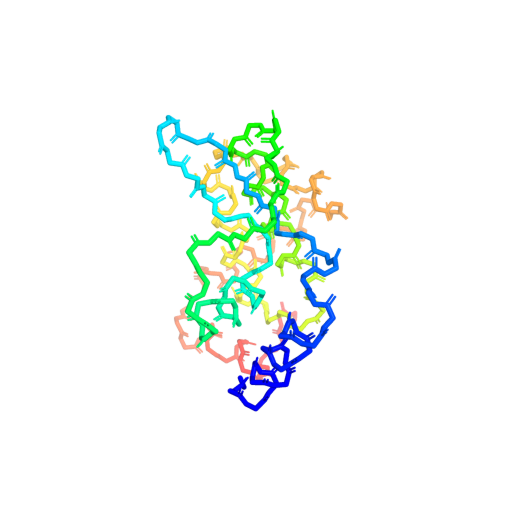 6.409 2.131 -6.466 1.00 86.69 85 TYR A N 1
ATOM 661 C CA . TYR A 1 85 ? 7.365 3.227 -6.675 1.00 86.69 85 TYR A CA 1
ATOM 662 C C . TYR A 1 85 ? 6.817 4.306 -7.605 1.00 86.69 85 TYR A C 1
ATOM 664 O O . TYR A 1 85 ? 7.004 5.493 -7.338 1.00 86.69 85 TYR A O 1
ATOM 672 N N . LYS A 1 86 ? 6.149 3.906 -8.690 1.00 84.94 86 LYS A N 1
ATOM 673 C CA . LYS A 1 86 ? 5.525 4.837 -9.630 1.00 84.94 86 LYS A CA 1
ATOM 674 C C . LYS A 1 86 ? 4.428 5.652 -8.945 1.00 84.94 86 LYS A C 1
ATOM 676 O O . LYS A 1 86 ? 4.450 6.876 -9.041 1.00 84.94 86 LYS A O 1
ATOM 681 N N . ASP A 1 87 ? 3.550 4.992 -8.197 1.00 81.50 87 ASP A N 1
ATOM 682 C CA . ASP A 1 87 ? 2.466 5.640 -7.461 1.00 81.50 87 ASP A CA 1
ATOM 683 C C . ASP A 1 87 ? 3.013 6.647 -6.444 1.00 81.50 87 A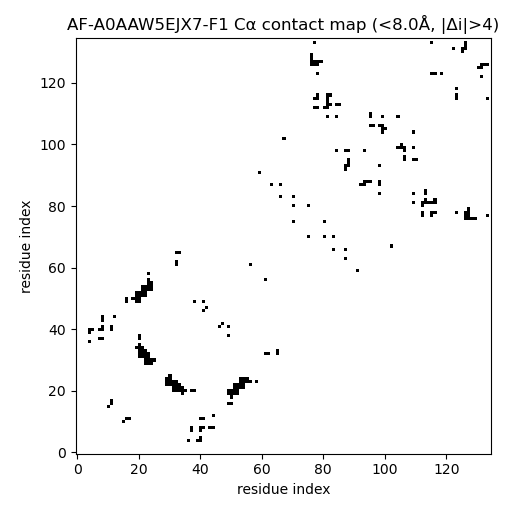SP A C 1
ATOM 685 O O . ASP A 1 87 ? 2.508 7.761 -6.349 1.00 81.50 87 ASP A O 1
ATOM 689 N N . LEU A 1 88 ? 4.093 6.312 -5.727 1.00 75.19 88 LEU A N 1
ATOM 690 C CA . LEU A 1 88 ? 4.756 7.262 -4.827 1.00 75.19 88 LEU A CA 1
ATOM 691 C C . LEU A 1 88 ? 5.298 8.491 -5.566 1.00 75.19 88 LEU A C 1
ATOM 693 O O . LEU A 1 88 ? 5.111 9.621 -5.117 1.00 75.19 88 LEU A O 1
ATOM 697 N N . ILE A 1 89 ? 5.964 8.289 -6.700 1.00 79.25 89 ILE A N 1
ATOM 698 C CA . ILE A 1 89 ? 6.507 9.392 -7.498 1.00 79.25 89 ILE A CA 1
ATOM 699 C C . ILE A 1 89 ? 5.385 10.311 -7.989 1.00 79.25 89 ILE A C 1
ATOM 701 O O . ILE A 1 89 ? 5.517 11.528 -7.891 1.00 79.25 89 ILE A O 1
ATOM 705 N N . GLU A 1 90 ? 4.278 9.746 -8.473 1.00 77.88 90 GLU A N 1
ATOM 706 C CA . GLU A 1 90 ? 3.156 10.508 -9.028 1.00 77.88 90 GLU A CA 1
ATOM 707 C C . GLU A 1 90 ? 2.322 11.204 -7.944 1.00 77.88 90 GLU A C 1
ATOM 709 O O . GLU A 1 90 ? 2.010 12.387 -8.073 1.00 77.88 90 GLU A O 1
ATOM 714 N N . VAL A 1 91 ? 1.998 10.508 -6.851 1.00 71.31 91 VAL A N 1
ATOM 715 C CA . VAL A 1 91 ? 1.161 11.045 -5.765 1.00 71.31 91 VAL A CA 1
ATOM 716 C C . VAL A 1 91 ? 1.876 12.155 -4.997 1.00 71.31 91 VAL A C 1
ATOM 718 O O . VAL A 1 91 ? 1.245 13.149 -4.639 1.00 71.31 91 VAL A O 1
ATOM 721 N N . TYR A 1 92 ? 3.180 12.008 -4.747 1.00 67.19 92 TYR A N 1
ATOM 722 C CA . TYR A 1 92 ? 3.961 12.997 -3.993 1.00 67.19 92 TYR A CA 1
ATOM 723 C C . TYR A 1 92 ? 4.718 13.978 -4.879 1.00 67.19 92 TYR A C 1
ATOM 725 O O . TYR A 1 92 ? 5.327 14.913 -4.362 1.00 67.19 92 TYR A O 1
ATOM 733 N N . ASN A 1 93 ? 4.676 13.785 -6.200 1.00 72.88 93 ASN A N 1
ATOM 734 C CA . ASN A 1 93 ? 5.427 14.578 -7.168 1.00 72.88 93 ASN A CA 1
ATOM 735 C C . ASN A 1 93 ? 6.920 14.693 -6.787 1.00 72.88 93 ASN A C 1
ATOM 737 O O . ASN A 1 93 ? 7.520 15.769 -6.838 1.00 72.88 93 ASN A O 1
ATOM 741 N N . ILE A 1 94 ? 7.504 13.575 -6.342 1.00 78.12 94 ILE A N 1
ATOM 742 C CA . ILE A 1 94 ? 8.896 13.483 -5.885 1.00 78.12 94 ILE A CA 1
ATOM 743 C C . ILE A 1 94 ? 9.793 12.879 -6.961 1.00 78.12 94 ILE A C 1
ATOM 745 O O . ILE A 1 94 ? 9.358 12.119 -7.821 1.00 78.12 94 ILE A O 1
ATOM 749 N N . THR A 1 95 ? 11.085 13.189 -6.910 1.00 82.69 95 THR A N 1
ATOM 750 C CA . THR A 1 95 ? 12.062 12.586 -7.821 1.00 82.69 95 THR A CA 1
ATOM 751 C C . THR A 1 95 ? 12.400 11.153 -7.396 1.00 82.69 95 THR A C 1
ATOM 753 O O . THR A 1 95 ? 12.241 10.770 -6.237 1.00 82.69 95 THR A O 1
ATOM 756 N N . GLN A 1 96 ? 12.952 10.361 -8.323 1.00 85.00 96 GLN A N 1
ATOM 757 C CA . GLN A 1 96 ? 13.510 9.039 -7.993 1.00 85.00 96 GLN A CA 1
ATOM 758 C C . GLN A 1 96 ? 14.638 9.125 -6.949 1.00 85.00 96 GLN A C 1
ATOM 760 O O . GLN A 1 96 ? 14.852 8.170 -6.212 1.00 85.00 96 GLN A O 1
ATOM 765 N N . GLU A 1 97 ? 15.353 10.253 -6.899 1.00 80.19 97 GLU A N 1
ATOM 766 C CA . GLU A 1 97 ? 16.398 10.542 -5.908 1.00 80.19 97 GLU A CA 1
ATOM 767 C C . GLU A 1 97 ? 15.789 10.647 -4.502 1.00 80.19 97 GLU A C 1
ATOM 769 O O . GLU A 1 97 ? 16.189 9.920 -3.600 1.00 80.19 97 GLU A O 1
ATOM 774 N N . ASN A 1 98 ? 1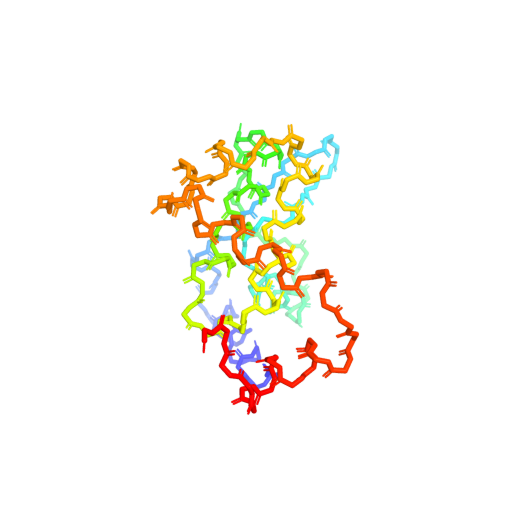4.739 11.459 -4.351 1.00 73.69 98 ASN A N 1
ATOM 775 C CA . ASN A 1 98 ? 14.045 11.636 -3.076 1.00 73.69 98 ASN A CA 1
ATOM 776 C C . ASN A 1 98 ? 13.370 10.337 -2.619 1.00 73.69 98 ASN A C 1
ATOM 778 O O . ASN A 1 98 ? 13.397 10.007 -1.437 1.00 73.69 98 ASN A O 1
ATOM 782 N N . LEU A 1 99 ? 12.802 9.566 -3.555 1.00 82.12 99 LEU A N 1
ATOM 783 C CA . LEU A 1 99 ? 12.258 8.247 -3.241 1.00 82.12 99 LEU A CA 1
ATOM 784 C C . LEU A 1 99 ? 13.353 7.305 -2.714 1.00 82.12 99 LEU A C 1
ATOM 786 O O . LEU A 1 99 ? 13.102 6.575 -1.763 1.00 82.12 99 LEU A O 1
ATOM 790 N N . ALA A 1 100 ? 14.559 7.337 -3.296 1.00 81.81 100 ALA A N 1
ATOM 791 C CA . ALA A 1 100 ? 15.707 6.524 -2.875 1.00 81.81 100 ALA A CA 1
ATOM 792 C C . ALA A 1 100 ? 16.093 6.776 -1.420 1.00 81.81 100 ALA A C 1
ATOM 794 O O . ALA A 1 100 ? 16.272 5.827 -0.652 1.00 81.81 100 ALA A O 1
ATOM 795 N N . GLU A 1 101 ? 16.159 8.051 -1.045 1.00 77.19 101 GLU A N 1
ATOM 796 C CA . GLU A 1 101 ? 16.416 8.471 0.329 1.00 77.19 101 GLU A CA 1
ATOM 797 C C . GLU A 1 101 ? 15.301 8.011 1.271 1.00 77.19 101 GLU A C 1
ATOM 799 O O . GLU A 1 101 ? 15.590 7.438 2.323 1.00 77.19 101 GLU A O 1
ATOM 804 N N . LEU A 1 102 ? 14.041 8.182 0.858 1.00 73.19 102 LEU A N 1
ATOM 805 C CA . LEU A 1 102 ? 12.858 7.864 1.656 1.00 73.19 102 LEU A CA 1
ATOM 806 C C . LEU A 1 102 ? 12.745 6.374 2.010 1.00 73.19 102 LEU A C 1
ATOM 808 O O . LEU A 1 102 ? 12.383 6.028 3.131 1.00 73.19 102 LEU A O 1
ATOM 812 N N . ILE A 1 103 ? 13.056 5.484 1.064 1.00 78.06 103 ILE A N 1
ATOM 813 C CA . ILE A 1 103 ? 12.954 4.027 1.259 1.00 78.06 103 ILE A CA 1
ATOM 814 C C . ILE A 1 103 ? 14.301 3.362 1.577 1.00 78.06 103 ILE A C 1
ATOM 816 O O . ILE A 1 103 ? 14.389 2.133 1.605 1.00 78.06 103 ILE A O 1
ATOM 820 N N . HIS A 1 104 ? 15.356 4.157 1.789 1.00 80.50 104 HIS A N 1
ATOM 821 C CA . HIS A 1 104 ? 16.723 3.696 2.048 1.00 80.50 104 HIS A CA 1
ATOM 822 C C . HIS A 1 104 ? 17.243 2.684 1.006 1.00 80.50 104 HIS A C 1
ATOM 824 O O . HIS A 1 104 ? 17.841 1.655 1.338 1.00 80.50 104 HIS A O 1
ATOM 830 N N . LYS A 1 105 ? 17.011 2.967 -0.280 1.00 83.50 105 LYS A N 1
ATOM 831 C CA . LYS A 1 105 ? 17.517 2.174 -1.415 1.00 83.50 105 LYS A CA 1
ATOM 832 C C . LYS A 1 105 ? 18.396 3.031 -2.311 1.00 83.50 105 LYS A C 1
ATOM 834 O O . LYS A 1 105 ? 18.389 4.251 -2.238 1.00 83.50 105 LYS A O 1
ATOM 839 N N . SER A 1 106 ? 19.167 2.392 -3.186 1.00 87.75 106 SER A N 1
ATOM 840 C CA . SER A 1 106 ? 19.914 3.145 -4.195 1.00 87.75 106 SER A CA 1
ATOM 841 C C . SER A 1 106 ? 18.976 3.659 -5.286 1.00 87.75 106 SER A C 1
ATOM 843 O O . SER A 1 106 ? 18.070 2.949 -5.732 1.00 87.75 106 SER A O 1
ATOM 845 N N . ARG A 1 107 ? 19.253 4.862 -5.796 1.00 88.75 107 ARG A N 1
ATOM 846 C CA . ARG A 1 107 ? 18.566 5.402 -6.976 1.00 88.75 107 ARG A CA 1
ATOM 847 C C . ARG A 1 107 ? 18.600 4.414 -8.149 1.00 88.75 107 ARG A C 1
ATOM 849 O O . ARG A 1 107 ? 17.585 4.209 -8.804 1.00 88.75 107 ARG A O 1
ATOM 856 N N . THR A 1 108 ? 19.728 3.730 -8.356 1.00 90.19 108 THR A N 1
ATOM 857 C CA . THR A 1 108 ? 19.887 2.692 -9.390 1.00 90.19 108 THR A CA 1
ATOM 858 C C . THR A 1 108 ? 18.888 1.544 -9.235 1.00 90.19 108 THR A C 1
ATOM 860 O O . THR A 1 108 ? 18.305 1.108 -10.225 1.00 90.19 108 THR A O 1
ATOM 863 N N . GLN A 1 109 ? 18.650 1.061 -8.010 1.00 87.88 109 GLN A N 1
ATOM 864 C CA . GLN A 1 109 ? 17.653 0.015 -7.754 1.00 87.88 109 GLN A CA 1
ATOM 865 C C . GLN A 1 109 ? 16.241 0.485 -8.101 1.00 87.88 109 GLN A C 1
ATOM 867 O O . GLN A 1 109 ? 15.507 -0.249 -8.761 1.00 87.88 109 GLN A O 1
ATOM 872 N N . ILE A 1 110 ? 15.876 1.712 -7.720 1.00 88.38 110 ILE A N 1
ATOM 873 C CA . ILE A 1 110 ? 14.572 2.293 -8.066 1.00 88.38 110 ILE A CA 1
ATOM 874 C C . ILE A 1 110 ? 14.418 2.392 -9.580 1.00 88.38 110 ILE A C 1
ATOM 876 O O . ILE A 1 110 ? 13.425 1.920 -10.126 1.00 88.38 110 ILE A O 1
ATOM 880 N N . THR A 1 111 ? 15.416 2.943 -10.273 1.00 90.88 111 THR A N 1
ATOM 881 C CA . THR A 1 111 ? 15.386 3.073 -11.732 1.00 90.88 111 THR A CA 1
ATOM 882 C C . THR A 1 111 ? 15.244 1.713 -12.418 1.00 90.88 111 THR A C 1
ATOM 884 O O . THR A 1 111 ? 14.424 1.575 -13.323 1.00 90.88 111 THR A O 1
ATOM 887 N N . ASN A 1 112 ? 15.996 0.695 -11.992 1.00 90.00 112 ASN A N 1
ATOM 888 C CA . ASN A 1 112 ? 15.904 -0.649 -12.569 1.00 90.00 112 ASN A CA 1
ATOM 889 C C . ASN A 1 112 ? 14.527 -1.279 -12.344 1.00 90.00 112 ASN A C 1
ATOM 891 O O . ASN A 1 112 ? 13.961 -1.851 -13.270 1.00 90.00 112 ASN A O 1
ATOM 895 N N . THR A 1 113 ? 13.972 -1.109 -11.146 1.00 90.44 113 THR A N 1
ATOM 896 C CA . THR A 1 113 ? 12.643 -1.623 -10.795 1.00 90.44 113 THR A CA 1
ATOM 897 C C . THR A 1 113 ? 11.562 -0.943 -11.639 1.00 90.44 113 THR A C 1
ATOM 899 O O . THR A 1 113 ? 10.747 -1.615 -12.261 1.00 90.44 113 THR A O 1
ATOM 902 N N . LEU A 1 114 ? 11.606 0.386 -11.777 1.00 91.50 114 LEU A N 1
ATOM 903 C CA . LEU A 1 114 ? 10.665 1.140 -12.616 1.00 91.50 114 LEU A CA 1
ATOM 904 C C . LEU A 1 114 ? 10.751 0.762 -14.103 1.00 91.50 114 LEU A C 1
ATOM 906 O O . LEU A 1 114 ? 9.739 0.783 -14.799 1.00 91.50 114 LEU A O 1
ATOM 910 N N . ARG A 1 115 ? 11.933 0.380 -14.605 1.00 92.00 115 ARG A N 1
ATOM 911 C CA . ARG A 1 115 ? 12.100 -0.065 -16.002 1.00 92.00 115 ARG A CA 1
ATOM 912 C C . ARG A 1 115 ? 11.339 -1.348 -16.317 1.00 92.00 115 ARG A C 1
ATOM 914 O O . ARG A 1 115 ? 11.029 -1.556 -17.488 1.00 92.00 115 ARG A O 1
ATOM 921 N N . LEU A 1 116 ? 11.007 -2.167 -15.318 1.00 90.50 116 LEU A N 1
ATOM 922 C CA . LEU A 1 116 ? 10.190 -3.366 -15.520 1.00 90.50 116 LEU A CA 1
ATOM 923 C C . LEU A 1 116 ? 8.797 -3.020 -16.067 1.00 90.50 116 LEU A C 1
ATOM 925 O O . LEU A 1 116 ? 8.255 -3.779 -16.866 1.00 90.50 116 LEU A O 1
ATOM 929 N N . LEU A 1 117 ? 8.259 -1.841 -15.731 1.00 90.56 117 LEU A N 1
ATOM 930 C CA . LEU A 1 117 ? 6.970 -1.360 -16.245 1.00 90.56 117 LEU A CA 1
ATOM 931 C C . LEU A 1 117 ? 7.008 -0.972 -17.732 1.00 90.56 117 LEU A C 1
ATOM 933 O O . LEU A 1 117 ? 5.957 -0.810 -18.346 1.00 90.56 117 LEU A O 1
ATOM 937 N N . ASN A 1 118 ? 8.201 -0.828 -18.318 1.00 91.62 118 ASN A N 1
ATOM 938 C CA . ASN A 1 118 ? 8.368 -0.543 -19.746 1.00 91.62 118 ASN A CA 1
ATOM 939 C C . ASN A 1 118 ? 8.408 -1.817 -20.606 1.00 91.62 118 ASN A C 1
ATOM 941 O O . ASN A 1 118 ? 8.492 -1.719 -21.830 1.00 91.62 118 ASN A O 1
ATOM 945 N N . LEU A 1 119 ? 8.408 -3.001 -19.988 1.00 90.62 119 LEU A N 1
ATOM 946 C CA . LEU A 1 119 ? 8.369 -4.277 -20.700 1.00 90.62 119 LEU A CA 1
ATOM 947 C C . LEU A 1 119 ? 6.970 -4.525 -21.271 1.00 90.62 119 LEU A C 1
ATOM 949 O O . LEU A 1 119 ? 5.991 -3.925 -20.830 1.00 90.62 119 LEU A O 1
ATOM 953 N N . ASP A 1 120 ? 6.850 -5.423 -22.244 1.00 93.25 120 ASP A N 1
ATOM 954 C CA . ASP A 1 120 ? 5.536 -5.814 -22.746 1.00 93.25 120 ASP A CA 1
ATOM 955 C C . ASP A 1 120 ? 4.711 -6.521 -21.645 1.00 93.25 120 ASP A C 1
ATOM 957 O O . ASP A 1 120 ? 5.288 -7.191 -20.781 1.00 93.25 120 ASP A O 1
ATOM 961 N N . PRO A 1 121 ? 3.367 -6.418 -21.667 1.00 89.88 121 PRO A N 1
ATOM 962 C CA . PRO A 1 121 ? 2.515 -6.962 -20.604 1.00 89.88 121 PRO A CA 1
ATOM 963 C C . PRO A 1 121 ? 2.738 -8.454 -20.334 1.00 89.88 121 PRO A C 1
ATOM 965 O O . PRO A 1 121 ? 2.702 -8.897 -19.191 1.00 89.88 121 PRO A O 1
ATOM 968 N N . LYS A 1 122 ? 3.041 -9.233 -21.379 1.00 90.62 122 LYS A N 1
ATOM 969 C CA . LYS A 1 122 ? 3.284 -10.671 -21.250 1.00 90.62 122 LYS A CA 1
ATOM 970 C C . LYS A 1 122 ? 4.577 -10.945 -20.480 1.00 90.62 122 LYS A C 1
ATOM 972 O O . LYS A 1 122 ? 4.608 -11.850 -19.651 1.00 90.62 122 LYS A O 1
ATOM 977 N N . THR A 1 123 ? 5.631 -10.171 -20.721 1.00 87.88 123 THR A N 1
ATOM 978 C CA . THR A 1 123 ? 6.877 -10.255 -19.947 1.00 87.88 123 THR A CA 1
ATOM 979 C C . THR A 1 123 ? 6.676 -9.796 -18.501 1.00 87.88 123 THR A C 1
ATOM 981 O O . THR A 1 123 ? 7.188 -10.448 -17.591 1.00 87.88 123 THR A O 1
ATOM 984 N N . GLN A 1 124 ? 5.885 -8.745 -18.264 1.00 89.19 124 GLN A N 1
ATOM 985 C CA . GLN A 1 124 ? 5.543 -8.311 -16.903 1.00 89.19 124 GLN A CA 1
ATOM 986 C C . GLN A 1 124 ? 4.823 -9.420 -16.120 1.00 89.19 124 GLN A C 1
ATOM 988 O O . GLN A 1 124 ? 5.240 -9.742 -15.010 1.00 89.19 124 GLN A O 1
ATOM 993 N N . ASP A 1 125 ? 3.828 -10.083 -16.717 1.00 88.44 125 ASP A N 1
ATOM 994 C CA . ASP A 1 125 ? 3.108 -11.203 -16.088 1.00 88.44 125 ASP A CA 1
ATOM 995 C C . ASP A 1 125 ? 4.030 -12.387 -15.752 1.00 88.44 125 ASP A C 1
ATOM 997 O O . ASP A 1 125 ? 3.893 -13.048 -14.716 1.00 88.44 125 ASP A O 1
ATOM 1001 N N . LEU A 1 126 ? 5.002 -12.676 -16.621 1.00 87.88 126 LEU A N 1
ATOM 1002 C CA . LEU A 1 126 ? 5.981 -13.739 -16.388 1.00 87.88 126 LEU A CA 1
ATOM 1003 C C . LEU A 1 126 ? 6.937 -13.405 -15.232 1.00 87.88 126 LEU A C 1
ATOM 1005 O O . LEU A 1 126 ? 7.305 -14.306 -14.478 1.00 87.88 126 LEU A O 1
ATOM 1009 N N . ILE A 1 127 ? 7.297 -12.132 -15.060 1.00 87.44 127 ILE A N 1
ATOM 1010 C CA . ILE A 1 127 ? 8.103 -11.656 -13.927 1.00 87.44 127 ILE A CA 1
ATOM 1011 C C . ILE A 1 127 ? 7.272 -11.653 -12.638 1.00 87.44 127 ILE A C 1
ATOM 1013 O O . ILE A 1 127 ? 7.728 -12.153 -11.612 1.00 87.44 127 ILE A O 1
ATOM 1017 N N . ALA A 1 128 ? 6.030 -11.164 -12.690 1.00 85.44 128 ALA A N 1
ATOM 1018 C CA . ALA A 1 128 ? 5.116 -11.145 -11.547 1.00 85.44 128 ALA A CA 1
ATOM 1019 C C . ALA A 1 128 ? 4.815 -12.560 -11.022 1.00 85.44 128 ALA A C 1
ATOM 1021 O O . ALA A 1 128 ? 4.753 -12.780 -9.816 1.00 85.44 128 ALA A O 1
ATOM 1022 N N . SER A 1 129 ? 4.690 -13.538 -11.926 1.00 86.38 129 SER A N 1
ATOM 1023 C CA . SER A 1 129 ? 4.489 -14.954 -11.580 1.00 86.38 129 SER A CA 1
ATOM 1024 C C . SER A 1 129 ? 5.773 -15.706 -11.203 1.00 86.38 129 SER A C 1
ATOM 1026 O O . SER A 1 129 ? 5.715 -16.910 -10.953 1.00 86.38 129 SER A O 1
ATOM 1028 N N . GLY A 1 130 ? 6.932 -15.036 -11.179 1.00 83.75 130 GLY A N 1
ATOM 1029 C CA . GLY A 1 130 ? 8.223 -15.633 -10.820 1.00 83.75 130 GLY A CA 1
ATOM 1030 C C . GLY A 1 130 ? 8.780 -16.623 -11.849 1.00 83.75 130 GLY A C 1
ATOM 1031 O O . GLY A 1 130 ? 9.746 -17.327 -11.565 1.00 83.75 130 GLY A O 1
ATOM 1032 N N . LYS A 1 131 ? 8.191 -16.695 -13.051 1.00 83.56 131 LYS A N 1
ATOM 1033 C CA . LYS A 1 131 ? 8.666 -17.556 -14.149 1.00 83.56 131 LYS A CA 1
ATOM 1034 C C . LYS A 1 131 ? 9.913 -16.996 -14.827 1.00 83.56 131 LYS A C 1
ATOM 1036 O O . LYS A 1 131 ? 10.661 -17.755 -15.440 1.00 83.56 131 LYS A O 1
ATOM 1041 N N . ILE A 1 132 ? 10.114 -15.683 -14.741 1.00 83.06 132 ILE A N 1
ATOM 1042 C CA . ILE A 1 132 ? 11.294 -14.973 -15.233 1.00 83.06 132 ILE A CA 1
ATOM 1043 C C . ILE A 1 132 ? 11.895 -14.164 -14.081 1.00 83.06 132 ILE A C 1
ATOM 1045 O O . ILE A 1 132 ? 11.188 -13.481 -13.343 1.00 83.06 132 ILE A O 1
ATOM 1049 N N . SER A 1 133 ? 13.214 -14.263 -13.939 1.00 80.62 133 SER A N 1
ATOM 1050 C CA . SER A 1 133 ? 14.020 -13.454 -13.024 1.00 80.62 133 SER A CA 1
ATOM 1051 C C . SER A 1 133 ? 14.056 -11.991 -13.483 1.00 80.62 133 SER A C 1
ATOM 1053 O O . SER A 1 133 ? 14.137 -11.711 -14.674 1.00 80.62 133 SER A O 1
ATOM 1055 N N . GLN A 1 134 ? 14.055 -11.049 -12.537 1.00 75.44 134 GLN A N 1
ATOM 1056 C CA . GLN A 1 134 ? 14.258 -9.617 -12.812 1.00 75.44 134 GLN A CA 1
ATOM 1057 C C . GLN A 1 134 ? 15.713 -9.253 -13.194 1.00 75.44 134 GLN A C 1
ATOM 1059 O O . GLN A 1 134 ? 15.991 -8.085 -13.467 1.00 75.44 134 GLN A O 1
ATOM 1064 N N . GLY A 1 135 ? 16.628 -10.233 -13.169 1.00 59.75 135 GLY A N 1
ATOM 1065 C CA . GLY A 1 135 ? 18.051 -10.117 -13.511 1.00 59.75 135 GLY A CA 1
ATOM 1066 C C . GLY A 1 135 ? 18.515 -11.200 -14.470 1.00 59.75 135 GLY A C 1
ATOM 1067 O O . GLY A 1 135 ? 18.087 -12.365 -14.276 1.00 59.75 135 GLY A O 1
#

Foldseek 3Di:
DVVVLQVLLVVCVVPNDPDFFEWEDDPPDIDGLDDPSVVSSVVVVVDPDTGYDHDPDPPLVSVLVSLLVVLPPPPQFLQNNLVSLVCNCVVVVDDLCVVCVSNVHDSVVNVLSVCLVVDDPVSNVCSRVVVDPSD

Sequence (135 aa):
DEAALNELANSIKEHGLIQPIIVLKKNDSFILVAGERRLRATQILGKENILAFVSDSDESKLRELALIENIQRENLNPIELANSYKDLIEVYNITQENLAELIHKSRTQITNTLRLLNLDPKTQDLIASGKISQG